Protein AF-A0A848V2J9-F1 (afdb_monomer_lite)

Secondary structure (DSSP, 8-state):
------BPPPPHHHHHHHHHHHHHHHHHHHHHHHHHHHT-S-HHHHHHHHHHHHIIIIIHHHHHHHHHHHHTT-SSB-HHHHHHHHHHHHHHHHHHHHHHHHHHHHHH-TT-S-HHHHHHHHHHHHHHHIIIIIHHHHHHHHHHHIIIIIGGG--

Radius of gyration: 18.0 Å; chains: 1; bounding box: 52×32×44 Å

Foldseek 3Di:
DPPQPKFAQFDLVLLVQLLVQLLPVLLVVLVVLVVVLVVDPDVVSVLVSNLSSCCSNPVSSQLSVQLSVVSNPDRIDTLVNSLVSSLVSSVVSLVVSLVVSLVVVCVVCVPPPVNPVVVVVSVVVSVCCCVPPVNVSSNVSSVSSCVRRRVVVPD

Sequence (155 aa):
MYQKYQLRQPAKRYARIGAFYACLLPVIIGLMFLVGTFGQAFEIDKALNLPISLAFLFGTPIVAWLSQSAITRRKRLDYWNLVEVALLRATIVQIIIGLSYAIFYTSQAPHLIIFADLLRVSLTAHTILWATITLPLTLICCLIFKHSALRPIYR

Structure (mmCIF, N/CA/C/O backbone):
data_AF-A0A848V2J9-F1
#
_entry.id   AF-A0A848V2J9-F1
#
loop_
_atom_site.group_PDB
_atom_site.id
_atom_site.type_symbol
_atom_site.label_atom_id
_atom_site.label_alt_id
_atom_site.label_comp_id
_atom_site.label_asym_id
_atom_site.label_entity_id
_atom_site.label_seq_id
_atom_site.pdbx_PDB_ins_code
_atom_site.Cartn_x
_atom_site.Cartn_y
_atom_site.Cartn_z
_atom_site.occupancy
_atom_site.B_iso_or_equiv
_atom_site.auth_seq_id
_atom_site.auth_comp_id
_atom_site.auth_asym_id
_atom_site.auth_atom_id
_atom_site.pdbx_PDB_model_num
ATOM 1 N N . MET A 1 1 ? -26.243 16.482 7.488 1.00 34.28 1 MET A N 1
ATOM 2 C CA . MET A 1 1 ? -25.865 16.231 8.897 1.00 34.28 1 MET A CA 1
ATOM 3 C C . MET A 1 1 ? -25.055 14.932 8.941 1.00 34.28 1 MET A C 1
ATOM 5 O O . MET A 1 1 ? -25.638 13.859 8.938 1.00 34.28 1 MET A O 1
ATOM 9 N N . TYR A 1 2 ? -23.720 14.995 8.839 1.00 38.91 2 TYR A N 1
ATOM 10 C CA . TYR A 1 2 ? -22.874 13.791 8.890 1.00 38.91 2 TYR A CA 1
ATOM 11 C C . TYR A 1 2 ? -22.768 13.333 10.344 1.00 38.91 2 TYR A C 1
ATOM 13 O O . TYR A 1 2 ? -22.080 13.953 11.154 1.00 38.91 2 TYR A O 1
ATOM 21 N N . GLN A 1 3 ? -23.490 12.271 10.687 1.00 37.66 3 GLN A N 1
ATOM 22 C CA . GLN A 1 3 ? -23.421 11.652 12.003 1.00 37.66 3 GLN A CA 1
ATOM 23 C C . GLN A 1 3 ? -21.976 11.170 12.220 1.00 37.66 3 GLN A C 1
ATOM 25 O O . GLN A 1 3 ? -21.496 10.278 11.519 1.00 37.66 3 GLN A O 1
ATOM 30 N N . LYS A 1 4 ? -21.243 11.817 13.138 1.00 40.62 4 LYS A N 1
ATOM 31 C CA . LYS A 1 4 ? -19.897 11.400 13.558 1.00 40.62 4 LYS A CA 1
ATOM 32 C C . LYS A 1 4 ? -20.018 10.044 14.253 1.00 40.62 4 LYS A C 1
ATOM 34 O O . LYS A 1 4 ? -20.219 9.978 15.463 1.00 40.62 4 LYS A O 1
ATOM 39 N N . TYR A 1 5 ? -19.927 8.963 13.483 1.00 46.34 5 TYR A N 1
ATOM 40 C CA . TYR A 1 5 ? -19.774 7.610 14.009 1.00 46.34 5 TYR A CA 1
ATOM 41 C C . TYR A 1 5 ? -18.403 7.518 14.689 1.00 46.34 5 TYR A C 1
ATOM 43 O O . TYR A 1 5 ? -17.405 7.201 14.047 1.00 46.34 5 TYR A O 1
ATOM 51 N N . GLN A 1 6 ? -18.351 7.855 15.979 1.00 51.03 6 GLN A N 1
ATOM 52 C CA . GLN A 1 6 ? -17.136 7.773 16.785 1.00 51.03 6 GLN A CA 1
ATOM 53 C C . GLN A 1 6 ? -16.755 6.301 16.971 1.00 51.03 6 GLN A C 1
ATOM 55 O O . GLN A 1 6 ? -17.444 5.570 17.688 1.00 51.03 6 GLN A O 1
ATOM 60 N N . LEU A 1 7 ? -15.669 5.864 16.326 1.00 55.28 7 LEU A N 1
ATOM 61 C CA . LEU A 1 7 ? -15.137 4.502 16.430 1.00 55.28 7 LEU A CA 1
ATOM 62 C C . LEU A 1 7 ? -14.380 4.343 17.751 1.00 55.28 7 LEU A C 1
ATOM 64 O O . LEU A 1 7 ? -13.366 5.008 17.984 1.00 55.28 7 LEU A O 1
ATOM 68 N N . ARG A 1 8 ? -14.895 3.472 18.637 1.00 57.88 8 ARG A N 1
ATOM 69 C CA . ARG A 1 8 ? -14.185 3.022 19.848 1.00 57.88 8 ARG A CA 1
ATOM 70 C C . ARG A 1 8 ? -12.887 2.319 19.442 1.00 57.88 8 ARG A C 1
ATOM 72 O O . ARG A 1 8 ? -12.813 1.703 18.379 1.00 57.88 8 ARG A O 1
ATOM 79 N N . GLN A 1 9 ? -11.864 2.415 20.293 1.00 63.19 9 GLN A N 1
ATOM 80 C CA . GLN A 1 9 ? -10.558 1.809 20.033 1.00 63.19 9 GLN A CA 1
ATOM 81 C C . GLN A 1 9 ? -10.699 0.307 19.736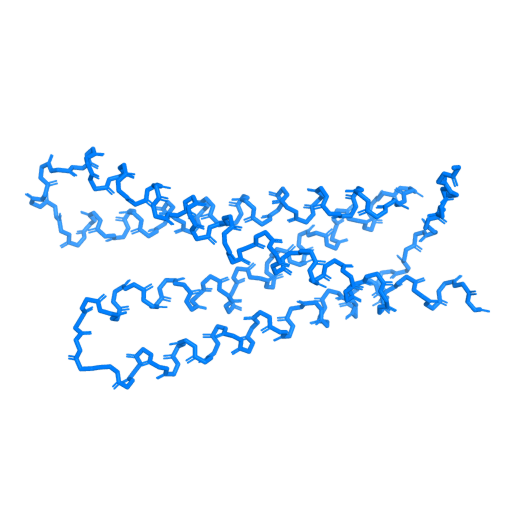 1.00 63.19 9 GLN A C 1
ATOM 83 O O . GLN A 1 9 ? -11.231 -0.422 20.578 1.00 63.19 9 GLN A O 1
ATOM 88 N N . PRO A 1 10 ? -10.211 -0.188 18.584 1.00 63.56 10 PRO A N 1
ATOM 89 C CA . PRO A 1 10 ? -10.170 -1.620 18.348 1.00 63.56 10 PRO A CA 1
ATOM 90 C C . PRO A 1 10 ? -9.201 -2.267 19.328 1.00 63.56 10 PRO A C 1
ATOM 92 O O . PR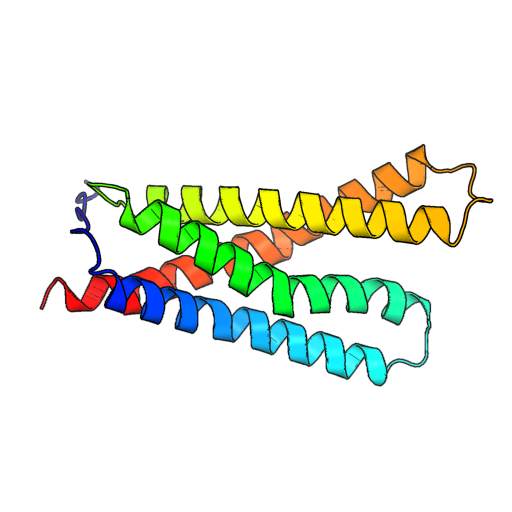O A 1 10 ? -8.046 -1.846 19.446 1.00 63.56 10 PRO A O 1
ATOM 95 N N . ALA A 1 11 ? -9.644 -3.329 20.007 1.00 69.88 11 ALA A N 1
ATOM 96 C CA . ALA A 1 11 ? -8.722 -4.163 20.764 1.00 69.88 11 ALA A CA 1
ATOM 97 C C . ALA A 1 11 ? -7.604 -4.639 19.823 1.00 69.88 11 ALA A C 1
ATOM 99 O O . ALA A 1 11 ? -7.856 -4.950 18.653 1.00 69.88 11 ALA A O 1
ATOM 100 N N . LYS A 1 12 ? -6.365 -4.723 20.327 1.00 75.19 12 LYS A N 1
ATOM 101 C CA . LYS A 1 12 ? -5.175 -5.053 19.517 1.00 75.19 12 LYS A CA 1
ATOM 102 C C . LYS A 1 12 ? -5.382 -6.288 18.628 1.00 75.19 12 LYS A C 1
ATOM 104 O O . LYS A 1 12 ? -4.885 -6.315 17.506 1.00 75.19 12 LYS A O 1
ATOM 109 N N . ARG A 1 13 ? -6.143 -7.281 19.104 1.00 78.06 13 ARG A N 1
ATOM 110 C CA . ARG A 1 13 ? -6.501 -8.497 18.357 1.00 78.06 13 ARG A CA 1
ATOM 111 C C . ARG A 1 13 ? -7.346 -8.203 17.110 1.00 78.06 13 ARG A C 1
ATOM 113 O O . ARG A 1 13 ? -6.988 -8.660 16.032 1.00 78.06 13 ARG A O 1
ATOM 120 N N . TYR A 1 14 ? -8.407 -7.405 17.229 1.00 80.12 14 TYR A N 1
ATOM 121 C CA . TYR A 1 14 ? -9.272 -7.049 16.097 1.00 80.12 14 TYR A CA 1
ATOM 122 C C . TYR A 1 14 ? -8.556 -6.161 15.079 1.00 80.12 14 TYR A C 1
ATOM 124 O O . TYR A 1 14 ? -8.731 -6.341 13.878 1.00 80.12 14 TYR A O 1
ATOM 132 N N . ALA A 1 15 ? -7.678 -5.266 15.544 1.00 81.12 15 ALA A N 1
ATOM 133 C CA . ALA A 1 15 ? -6.845 -4.459 14.659 1.00 81.12 15 ALA A CA 1
ATOM 134 C C . ALA A 1 15 ? -5.887 -5.327 13.817 1.00 81.12 15 ALA A C 1
ATOM 136 O O . ALA A 1 15 ? -5.745 -5.080 12.624 1.00 81.12 15 ALA A O 1
ATOM 137 N N . ARG A 1 16 ? -5.277 -6.373 14.401 1.00 84.06 16 ARG A N 1
ATOM 138 C CA . ARG A 1 16 ? -4.436 -7.335 13.655 1.00 84.06 16 ARG A CA 1
ATOM 139 C C . ARG A 1 16 ? -5.230 -8.097 12.602 1.00 84.06 16 ARG A C 1
ATOM 141 O O . ARG A 1 16 ? -4.781 -8.214 11.471 1.00 84.06 16 ARG A O 1
ATOM 148 N N . ILE A 1 17 ? -6.415 -8.583 12.970 1.00 85.44 17 ILE A N 1
ATOM 149 C CA . ILE A 1 17 ? -7.291 -9.320 12.053 1.00 85.44 17 ILE A CA 1
ATOM 150 C C . ILE A 1 17 ? -7.701 -8.427 10.877 1.00 85.44 17 ILE A C 1
ATOM 152 O O . ILE A 1 17 ? -7.632 -8.855 9.729 1.00 85.44 17 ILE A O 1
ATOM 156 N N . GLY A 1 18 ? -8.071 -7.169 11.135 1.00 82.88 18 GLY A N 1
ATOM 157 C CA . GLY A 1 18 ? -8.417 -6.258 10.048 1.00 82.88 18 GLY A CA 1
ATOM 158 C C . GLY A 1 18 ? -7.240 -5.864 9.170 1.00 82.88 18 GLY A C 1
ATOM 159 O O . GLY A 1 18 ? -7.417 -5.750 7.963 1.00 82.88 18 GLY A O 1
ATOM 160 N N . ALA A 1 19 ? -6.045 -5.697 9.743 1.00 86.50 19 ALA A N 1
ATOM 161 C CA . ALA A 1 19 ? -4.834 -5.464 8.961 1.00 86.50 19 ALA A CA 1
ATOM 162 C C . ALA A 1 19 ? -4.534 -6.661 8.046 1.00 86.50 19 ALA A C 1
ATOM 164 O O . ALA A 1 19 ? -4.262 -6.471 6.867 1.00 86.50 19 ALA A O 1
ATOM 165 N N . PHE A 1 20 ? -4.677 -7.885 8.561 1.00 88.38 20 PHE A N 1
ATOM 166 C CA . PHE A 1 20 ? -4.511 -9.108 7.780 1.00 88.38 20 PHE A CA 1
ATOM 167 C C . PHE A 1 20 ? -5.488 -9.176 6.596 1.00 88.38 20 PHE A C 1
ATOM 169 O O . PHE A 1 20 ? -5.056 -9.332 5.456 1.00 88.38 20 PHE A O 1
ATOM 176 N N . TYR A 1 21 ? -6.791 -8.983 6.836 1.00 87.38 21 TYR A N 1
ATOM 177 C CA . TYR A 1 21 ? -7.787 -9.001 5.757 1.00 87.38 21 TYR A CA 1
ATOM 178 C C . TYR A 1 21 ? -7.586 -7.876 4.739 1.00 87.38 21 TYR A C 1
ATOM 180 O O . TYR A 1 21 ? -7.769 -8.096 3.544 1.00 87.38 21 TYR A O 1
ATOM 188 N N . ALA A 1 22 ? -7.177 -6.689 5.190 1.00 86.62 22 ALA A N 1
ATOM 189 C CA . ALA A 1 22 ? -6.874 -5.569 4.307 1.00 86.62 22 ALA A CA 1
ATOM 190 C C . ALA A 1 22 ? -5.651 -5.837 3.408 1.00 86.62 22 ALA A C 1
ATOM 192 O O . ALA A 1 22 ? -5.579 -5.287 2.316 1.00 86.62 22 ALA A O 1
ATOM 193 N N . CYS A 1 23 ? -4.713 -6.693 3.824 1.00 89.44 23 CYS A N 1
ATOM 194 C CA . CYS A 1 23 ? -3.551 -7.066 3.011 1.00 89.44 23 CYS A CA 1
ATOM 195 C C . CYS A 1 23 ? -3.826 -8.161 1.983 1.00 89.44 23 CYS A C 1
ATOM 197 O O . CYS A 1 23 ? -3.115 -8.212 0.985 1.00 89.44 23 CYS A O 1
ATOM 199 N N . LEU A 1 24 ? -4.813 -9.036 2.201 1.00 89.06 24 LEU A N 1
ATOM 200 C CA . LEU A 1 24 ? -5.018 -10.211 1.344 1.00 89.06 24 LEU A CA 1
ATOM 201 C C . LEU A 1 24 ? -5.199 -9.839 -0.128 1.00 89.06 24 LEU A C 1
ATOM 203 O O . LEU A 1 24 ? -4.507 -10.383 -0.981 1.00 89.06 24 LEU A O 1
ATOM 207 N N . LEU A 1 25 ? -6.093 -8.893 -0.421 1.00 87.62 25 LEU A N 1
ATOM 208 C CA . LEU A 1 25 ? -6.365 -8.473 -1.795 1.00 87.62 25 LEU A CA 1
ATOM 209 C C . LEU A 1 25 ? -5.108 -7.884 -2.476 1.00 87.62 25 LEU A C 1
ATOM 211 O O . LEU A 1 25 ? -4.730 -8.395 -3.529 1.00 87.62 25 LEU A O 1
ATOM 215 N N . PRO A 1 26 ? -4.413 -6.885 -1.894 1.00 86.56 26 PRO A N 1
ATOM 216 C CA . PRO A 1 26 ? -3.157 -6.394 -2.454 1.00 86.56 26 PRO A CA 1
ATOM 217 C C . PRO A 1 26 ? -2.077 -7.468 -2.629 1.00 86.56 26 PRO A C 1
ATOM 219 O O . PRO A 1 26 ? -1.397 -7.479 -3.649 1.00 86.56 26 PRO A O 1
ATOM 222 N N . VAL A 1 27 ? -1.922 -8.385 -1.671 1.00 87.81 27 VAL A N 1
ATOM 223 C CA . VAL A 1 27 ? -0.925 -9.465 -1.748 1.00 87.81 27 VAL A CA 1
ATOM 224 C C . VAL A 1 27 ? -1.252 -10.437 -2.882 1.00 87.81 27 VAL A C 1
ATOM 226 O O . VAL A 1 27 ? -0.349 -10.817 -3.623 1.00 87.81 27 VAL A O 1
ATOM 229 N N . ILE A 1 28 ? -2.526 -10.798 -3.067 1.00 88.69 28 ILE A N 1
ATOM 230 C CA . ILE A 1 28 ? -2.971 -11.632 -4.194 1.00 88.69 28 ILE A CA 1
ATOM 231 C C . ILE A 1 28 ? -2.662 -10.935 -5.521 1.00 88.69 28 ILE A C 1
ATOM 233 O O . ILE A 1 28 ? -2.105 -11.563 -6.417 1.00 88.69 28 ILE A O 1
ATOM 237 N N . ILE A 1 29 ? -2.951 -9.635 -5.630 1.00 85.75 29 ILE A N 1
ATOM 238 C CA . ILE A 1 29 ? -2.604 -8.840 -6.816 1.00 85.75 29 ILE A CA 1
ATOM 239 C C . ILE A 1 29 ? -1.088 -8.896 -7.061 1.00 85.75 29 ILE A C 1
ATOM 241 O O . ILE A 1 29 ? -0.659 -9.214 -8.167 1.00 85.75 29 ILE A O 1
ATOM 245 N N . GLY A 1 30 ? -0.274 -8.674 -6.026 1.00 83.88 30 GLY A N 1
ATOM 246 C CA . GLY A 1 30 ? 1.186 -8.769 -6.113 1.00 83.88 30 GLY A CA 1
ATOM 247 C C . GLY A 1 30 ? 1.689 -10.140 -6.568 1.00 83.88 30 GLY A C 1
ATOM 248 O O . GLY A 1 30 ? 2.590 -10.208 -7.399 1.00 83.88 30 GLY A O 1
ATOM 249 N N . LEU A 1 31 ? 1.083 -11.231 -6.085 1.00 86.81 31 LEU A N 1
ATOM 250 C CA . LEU A 1 31 ? 1.385 -12.593 -6.539 1.00 86.81 31 LEU A CA 1
ATOM 251 C C . LEU A 1 31 ? 1.033 -12.793 -8.016 1.00 86.81 31 LEU A C 1
ATOM 253 O O . LEU A 1 31 ? 1.825 -13.378 -8.748 1.00 86.81 31 LEU A O 1
ATOM 257 N N . MET A 1 32 ? -0.124 -12.299 -8.466 1.00 85.50 32 MET A N 1
ATOM 258 C CA . MET A 1 32 ? -0.533 -12.407 -9.870 1.00 85.50 32 MET A CA 1
ATOM 259 C C . MET A 1 32 ? 0.437 -11.670 -10.799 1.00 85.50 32 MET A C 1
ATOM 261 O O . MET A 1 32 ? 0.846 -12.230 -11.816 1.00 85.50 32 MET A O 1
ATOM 265 N N . PHE A 1 33 ? 0.858 -10.455 -10.429 1.00 81.81 33 PHE A N 1
ATOM 266 C CA . PHE A 1 33 ? 1.884 -9.724 -11.176 1.00 81.81 33 PHE A CA 1
ATOM 267 C C . PHE A 1 33 ? 3.228 -10.458 -11.155 1.00 81.81 33 PHE A C 1
ATOM 269 O O . PHE A 1 33 ? 3.864 -10.579 -12.202 1.00 81.81 33 PHE A O 1
ATOM 276 N N . LEU A 1 34 ? 3.632 -11.027 -10.013 1.00 81.44 34 LEU A N 1
ATOM 277 C CA . LEU A 1 34 ? 4.890 -11.767 -9.904 1.00 81.44 34 LEU A CA 1
ATOM 278 C C . LEU A 1 34 ? 4.902 -12.997 -10.823 1.00 81.44 34 LEU A C 1
ATOM 280 O O . LEU A 1 34 ? 5.853 -13.197 -11.573 1.00 81.44 34 LEU A O 1
ATOM 284 N N . VAL A 1 35 ? 3.830 -13.794 -10.810 1.00 83.81 35 VAL A N 1
ATOM 285 C CA . VAL A 1 35 ? 3.681 -14.963 -11.693 1.00 83.81 35 VAL A CA 1
ATOM 286 C C . VAL A 1 35 ? 3.686 -14.537 -13.163 1.00 83.81 35 VAL A C 1
ATOM 288 O O . VAL A 1 35 ? 4.388 -15.142 -13.971 1.00 83.81 35 VAL A O 1
ATOM 291 N N . GLY A 1 36 ? 2.974 -13.458 -13.503 1.00 76.31 36 GLY A N 1
ATOM 292 C CA . GLY A 1 36 ? 2.986 -12.886 -14.852 1.00 76.31 36 GLY A CA 1
ATOM 293 C C . GLY A 1 36 ? 4.380 -12.438 -15.301 1.00 76.31 36 GLY A C 1
ATOM 294 O O . GLY A 1 36 ? 4.745 -12.640 -16.455 1.00 76.31 36 GLY A O 1
ATOM 295 N N . THR A 1 37 ? 5.195 -11.922 -14.376 1.00 75.94 37 THR A N 1
ATOM 296 C CA . THR A 1 37 ? 6.580 -11.491 -14.632 1.00 75.94 37 THR A CA 1
ATOM 297 C C . THR A 1 37 ? 7.461 -12.666 -15.080 1.00 75.94 37 THR A C 1
ATOM 299 O O . THR A 1 37 ? 8.259 -12.535 -16.008 1.00 75.94 37 THR A O 1
ATOM 302 N N . PHE A 1 38 ? 7.297 -13.846 -14.471 1.00 72.25 38 PHE A N 1
ATOM 303 C CA . PHE A 1 38 ? 8.050 -15.049 -14.853 1.00 72.25 38 PHE A CA 1
ATOM 304 C C . PHE A 1 38 ? 7.606 -15.646 -16.197 1.00 72.25 38 PHE A C 1
ATOM 306 O O . PHE A 1 38 ? 8.404 -16.313 -16.850 1.00 72.25 38 PHE A O 1
ATOM 313 N N . GLY A 1 39 ? 6.371 -15.377 -16.632 1.00 68.06 39 GLY A N 1
ATOM 314 C CA . GLY A 1 39 ? 5.842 -15.811 -17.930 1.00 68.06 39 GLY A CA 1
ATOM 315 C C . GLY A 1 39 ? 6.146 -14.873 -19.106 1.00 68.06 39 GLY A C 1
ATOM 316 O O . GLY A 1 39 ? 5.829 -15.213 -20.243 1.00 68.06 39 GLY A O 1
ATOM 317 N N . GLN A 1 40 ? 6.733 -13.696 -18.867 1.00 69.38 40 GLN A N 1
ATOM 318 C CA . GLN A 1 40 ? 6.970 -12.696 -19.914 1.00 69.38 40 GLN A CA 1
ATOM 319 C C . GLN A 1 40 ? 8.237 -12.973 -20.736 1.00 69.38 40 GLN A C 1
ATOM 321 O O . GLN A 1 40 ? 9.292 -13.330 -20.205 1.00 69.38 40 GLN A O 1
ATOM 326 N N . ALA A 1 41 ? 8.134 -12.762 -22.052 1.00 56.47 41 ALA A N 1
ATOM 327 C CA . ALA A 1 41 ? 9.242 -12.909 -22.996 1.00 56.47 41 ALA A CA 1
ATOM 328 C C . ALA A 1 41 ? 10.165 -11.675 -23.040 1.00 56.47 41 ALA A C 1
ATOM 330 O O . ALA A 1 41 ? 11.356 -11.817 -23.300 1.00 56.47 41 ALA A O 1
ATOM 331 N N . PHE A 1 42 ? 9.642 -10.477 -22.753 1.00 59.12 42 PHE A N 1
ATOM 332 C CA . PHE A 1 42 ? 10.383 -9.216 -22.854 1.00 59.12 42 PHE A CA 1
ATOM 333 C C . PHE A 1 42 ? 10.984 -8.783 -21.510 1.00 59.12 42 PHE A C 1
ATOM 335 O O . PHE A 1 42 ? 10.304 -8.760 -20.485 1.00 59.12 42 PHE A O 1
ATOM 342 N N . GLU A 1 43 ? 12.264 -8.396 -21.508 1.00 63.47 43 GLU A N 1
ATOM 343 C CA . GLU A 1 43 ? 12.971 -7.949 -20.294 1.00 63.47 43 GLU A CA 1
ATOM 344 C C . GLU A 1 43 ? 12.459 -6.611 -19.743 1.00 63.47 43 GLU A C 1
ATOM 346 O O . GLU A 1 43 ? 12.492 -6.386 -18.533 1.00 63.47 43 GLU A O 1
ATOM 351 N N . ILE A 1 44 ? 11.928 -5.745 -20.610 1.00 58.81 44 ILE A N 1
ATOM 352 C CA . ILE A 1 44 ? 11.383 -4.435 -20.221 1.00 58.81 44 ILE A CA 1
ATOM 353 C C . ILE A 1 44 ? 10.142 -4.611 -19.334 1.00 58.81 44 ILE A C 1
ATOM 355 O O . ILE A 1 44 ? 10.026 -3.963 -18.293 1.00 58.81 44 ILE A O 1
ATOM 359 N N . ASP A 1 45 ? 9.254 -5.543 -19.689 1.00 59.19 45 ASP A N 1
ATOM 360 C CA . ASP A 1 45 ? 8.060 -5.832 -18.890 1.00 59.19 45 ASP A CA 1
ATOM 361 C C . ASP A 1 45 ? 8.433 -6.459 -17.539 1.00 59.19 45 ASP A C 1
ATOM 363 O O . ASP A 1 45 ? 7.814 -6.157 -16.514 1.00 59.19 45 ASP A O 1
ATOM 367 N N . LYS A 1 46 ? 9.513 -7.255 -17.498 1.00 63.66 46 LYS A N 1
ATOM 368 C CA . LYS A 1 46 ? 10.050 -7.808 -16.246 1.00 63.66 46 LYS A CA 1
ATOM 369 C C . LYS A 1 46 ? 10.576 -6.726 -15.313 1.00 63.66 46 LYS A C 1
ATOM 371 O O . LYS A 1 46 ? 10.282 -6.755 -14.117 1.00 63.66 46 LYS A O 1
ATOM 376 N N . ALA A 1 47 ? 11.316 -5.764 -15.860 1.00 63.97 47 ALA A N 1
ATOM 377 C CA . ALA A 1 47 ? 11.873 -4.650 -15.103 1.00 63.97 47 ALA A CA 1
ATOM 378 C C . ALA A 1 47 ? 10.783 -3.754 -14.488 1.00 63.97 47 ALA A C 1
ATOM 380 O O . ALA A 1 47 ? 10.986 -3.199 -13.411 1.00 63.97 47 ALA A O 1
ATOM 381 N N . LEU A 1 48 ? 9.612 -3.639 -15.125 1.00 65.12 48 LEU A N 1
ATOM 382 C CA . LEU A 1 48 ? 8.496 -2.852 -14.596 1.00 65.12 48 LEU A CA 1
ATOM 383 C C . LEU A 1 48 ? 7.623 -3.643 -13.605 1.00 65.12 48 LEU A C 1
ATOM 385 O O . LEU A 1 48 ? 7.233 -3.117 -12.563 1.00 65.12 48 LEU A O 1
ATOM 389 N N . ASN A 1 49 ? 7.326 -4.912 -13.899 1.00 70.31 49 ASN A N 1
ATOM 390 C CA . ASN A 1 49 ? 6.382 -5.705 -13.107 1.00 70.31 49 ASN A CA 1
ATOM 391 C C . ASN A 1 49 ? 6.987 -6.239 -11.805 1.00 70.31 49 ASN A C 1
ATOM 393 O O . ASN A 1 49 ? 6.283 -6.323 -10.797 1.00 70.31 49 ASN A O 1
ATOM 397 N N . LEU A 1 50 ? 8.287 -6.543 -11.776 1.00 71.31 50 LEU A N 1
ATOM 398 C CA . LEU A 1 50 ? 8.965 -7.025 -10.571 1.00 71.31 50 LEU A CA 1
ATOM 399 C C . LEU A 1 50 ? 8.890 -6.032 -9.388 1.00 71.31 50 LEU A C 1
ATOM 401 O O . LEU A 1 50 ? 8.433 -6.439 -8.316 1.00 71.31 50 LEU A O 1
ATOM 405 N N . PRO A 1 51 ? 9.260 -4.740 -9.523 1.00 72.69 51 PRO A N 1
ATOM 406 C CA . PRO A 1 51 ? 9.178 -3.792 -8.410 1.00 72.69 51 PRO A CA 1
ATOM 407 C C . PRO A 1 51 ? 7.737 -3.549 -7.949 1.00 72.69 51 PRO A C 1
ATOM 409 O O . PRO A 1 51 ? 7.490 -3.446 -6.747 1.00 72.69 51 PRO A O 1
ATOM 412 N N . ILE A 1 52 ? 6.775 -3.529 -8.877 1.00 75.31 52 ILE A N 1
ATOM 413 C CA . ILE A 1 52 ? 5.347 -3.406 -8.556 1.00 75.31 52 ILE A CA 1
ATOM 414 C C . ILE A 1 52 ? 4.887 -4.615 -7.729 1.00 75.31 52 ILE A C 1
ATOM 416 O O . ILE A 1 52 ? 4.271 -4.456 -6.673 1.00 75.31 52 ILE A O 1
ATOM 420 N N . SER A 1 53 ? 5.248 -5.824 -8.157 1.00 79.06 53 SER A N 1
ATOM 421 C CA . SER A 1 53 ? 4.919 -7.074 -7.463 1.00 79.06 53 SER A CA 1
ATOM 422 C C . SER A 1 53 ? 5.474 -7.097 -6.041 1.00 79.06 53 SER A C 1
ATOM 424 O O . SER A 1 53 ? 4.752 -7.402 -5.093 1.00 79.06 53 SER A O 1
ATOM 426 N N . LEU A 1 54 ? 6.745 -6.720 -5.873 1.00 77.50 54 LEU A N 1
ATOM 427 C CA . LEU A 1 54 ? 7.403 -6.659 -4.567 1.00 77.50 54 LEU A CA 1
ATOM 428 C C . LEU A 1 54 ? 6.775 -5.594 -3.659 1.00 77.50 54 LEU A C 1
ATOM 430 O O . LEU A 1 54 ? 6.591 -5.836 -2.463 1.00 77.50 54 LEU A O 1
ATOM 434 N N . ALA A 1 55 ? 6.381 -4.445 -4.214 1.00 79.44 55 ALA A N 1
ATOM 435 C CA . ALA A 1 55 ? 5.675 -3.410 -3.466 1.00 79.44 55 ALA A CA 1
ATOM 436 C C . ALA A 1 55 ? 4.318 -3.903 -2.942 1.00 79.44 55 ALA A C 1
ATOM 438 O O . ALA A 1 55 ? 3.954 -3.619 -1.800 1.00 79.44 55 ALA A O 1
ATOM 439 N N . PHE A 1 56 ? 3.592 -4.698 -3.725 1.00 83.50 56 PHE A N 1
ATOM 440 C CA . PHE A 1 56 ? 2.344 -5.303 -3.269 1.00 83.50 56 PHE A CA 1
ATOM 441 C C . PHE A 1 56 ? 2.567 -6.431 -2.258 1.00 83.50 56 PHE A C 1
ATOM 443 O O . PHE A 1 56 ? 1.913 -6.441 -1.216 1.00 83.50 56 PHE A O 1
ATOM 450 N N . LEU A 1 57 ? 3.519 -7.329 -2.509 1.00 84.75 57 LEU A N 1
ATOM 451 C CA . LEU A 1 57 ? 3.814 -8.482 -1.654 1.00 84.75 57 LEU A CA 1
ATOM 452 C C . LEU A 1 57 ? 4.344 -8.092 -0.275 1.00 84.75 57 LEU A C 1
ATOM 454 O O . LEU A 1 57 ? 3.905 -8.644 0.731 1.00 84.75 57 LEU A O 1
ATOM 458 N N . PHE A 1 58 ? 5.278 -7.143 -0.225 1.00 83.12 58 PHE A N 1
ATOM 459 C CA . PHE A 1 58 ? 5.986 -6.778 1.003 1.00 83.12 58 PHE A CA 1
ATOM 460 C C . PHE A 1 58 ? 5.614 -5.388 1.503 1.00 83.12 58 PHE A C 1
ATOM 462 O O . PHE A 1 58 ? 5.456 -5.183 2.707 1.00 83.12 58 PHE A O 1
ATOM 469 N N . GLY A 1 59 ? 5.408 -4.435 0.594 1.00 83.69 59 GLY A N 1
ATOM 470 C CA . GLY A 1 59 ? 5.028 -3.077 0.969 1.00 83.69 59 GLY A CA 1
ATOM 471 C C . GLY A 1 59 ? 3.657 -3.033 1.639 1.00 83.69 59 GLY A C 1
ATOM 472 O O . GLY A 1 59 ? 3.508 -2.384 2.672 1.00 83.69 59 GLY A O 1
ATOM 473 N N . THR A 1 60 ? 2.662 -3.768 1.139 1.00 86.69 60 THR A N 1
ATOM 474 C CA . THR A 1 60 ? 1.305 -3.685 1.709 1.00 86.69 60 THR A CA 1
ATOM 475 C C . THR A 1 60 ? 1.177 -4.295 3.110 1.00 86.69 60 THR A C 1
ATOM 477 O O . THR A 1 60 ? 0.549 -3.639 3.950 1.00 86.69 60 THR A O 1
ATOM 480 N N . PRO A 1 61 ? 1.819 -5.434 3.459 1.00 88.56 61 PRO A N 1
ATOM 481 C CA . PRO A 1 61 ? 1.920 -5.868 4.854 1.00 88.56 61 PRO A CA 1
ATOM 482 C C . PRO A 1 61 ? 2.610 -4.850 5.764 1.00 88.56 61 PRO A C 1
ATOM 484 O O . PRO A 1 61 ? 2.132 -4.603 6.873 1.00 88.56 61 PRO A O 1
ATOM 487 N N . ILE A 1 62 ? 3.696 -4.217 5.302 1.00 88.19 62 ILE A N 1
ATOM 488 C CA . ILE A 1 62 ? 4.405 -3.185 6.075 1.00 88.19 62 ILE A CA 1
ATOM 489 C C . ILE A 1 62 ? 3.482 -1.989 6.328 1.00 88.19 62 ILE A C 1
ATOM 491 O O . ILE A 1 62 ? 3.344 -1.543 7.469 1.00 88.19 62 ILE A O 1
ATOM 495 N N . VAL A 1 63 ? 2.797 -1.496 5.292 1.00 89.81 63 VAL A N 1
ATOM 496 C CA . VAL A 1 63 ? 1.836 -0.389 5.403 1.00 89.81 63 VAL A CA 1
ATOM 497 C C . VAL A 1 63 ? 0.728 -0.733 6.387 1.00 89.8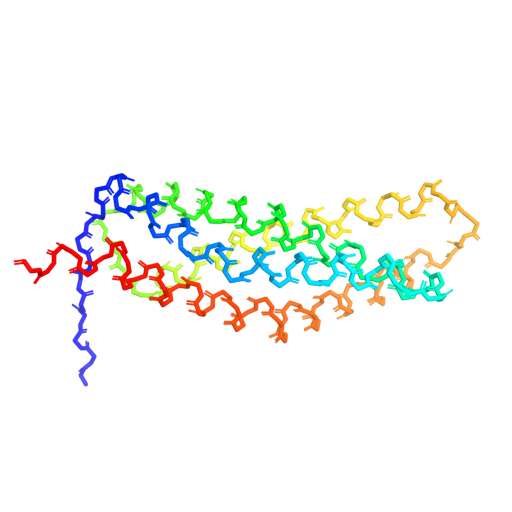1 63 VAL A C 1
ATOM 499 O O . VAL A 1 63 ? 0.413 0.084 7.254 1.00 89.81 63 VAL A O 1
ATOM 502 N N . ALA A 1 64 ? 0.152 -1.931 6.305 1.00 88.12 64 ALA A N 1
ATOM 503 C CA . ALA A 1 64 ? -0.915 -2.342 7.206 1.00 88.12 64 ALA A CA 1
ATOM 504 C C . ALA A 1 64 ? -0.430 -2.477 8.651 1.00 88.12 64 ALA A C 1
ATOM 506 O O . ALA A 1 64 ? -1.108 -2.006 9.563 1.00 88.12 64 ALA A O 1
ATOM 507 N N . TRP A 1 65 ? 0.761 -3.034 8.875 1.00 88.31 65 TRP A N 1
ATOM 508 C CA . TRP A 1 65 ? 1.355 -3.144 10.206 1.00 88.31 65 TRP A CA 1
ATOM 509 C C . TRP A 1 65 ? 1.650 -1.772 10.831 1.00 88.31 65 TRP A C 1
ATOM 511 O O . TRP A 1 65 ? 1.291 -1.515 11.989 1.00 88.31 65 TRP A O 1
ATOM 521 N N . LEU A 1 66 ? 2.240 -0.853 10.059 1.00 89.06 66 LEU A N 1
ATOM 522 C CA . LEU A 1 66 ? 2.507 0.522 10.490 1.00 89.06 66 LEU A CA 1
ATOM 523 C C . LEU A 1 66 ? 1.208 1.293 10.754 1.00 89.06 66 LEU A C 1
ATOM 525 O O . LEU A 1 66 ? 1.094 2.004 11.758 1.00 89.06 66 LEU A O 1
ATOM 529 N N . SER A 1 67 ? 0.212 1.127 9.883 1.00 88.38 67 SER A N 1
ATOM 530 C CA . SER A 1 67 ? -1.099 1.765 10.018 1.00 88.38 67 SER A CA 1
ATOM 531 C C . SER A 1 67 ? -1.824 1.251 11.255 1.00 88.38 67 SER A C 1
ATOM 533 O O . SER A 1 67 ? -2.259 2.044 12.086 1.00 88.38 67 SER A O 1
ATOM 535 N N . GLN A 1 68 ? -1.870 -0.066 11.456 1.00 88.00 68 GLN A N 1
ATOM 536 C CA . GLN A 1 68 ? -2.459 -0.695 12.634 1.00 88.00 68 GLN A CA 1
ATOM 537 C C . GLN A 1 68 ? -1.795 -0.208 13.931 1.00 88.00 68 GLN A C 1
ATOM 539 O O . GLN A 1 68 ? -2.475 0.114 14.911 1.00 88.00 68 GLN A O 1
ATOM 544 N N . SER A 1 69 ? -0.464 -0.128 13.945 1.00 86.56 69 SER A N 1
ATOM 545 C CA . SER A 1 69 ? 0.305 0.355 15.095 1.00 86.56 69 SER A CA 1
ATOM 546 C C . SER A 1 69 ? -0.005 1.819 15.422 1.00 86.56 69 SER A C 1
ATOM 548 O O . SER A 1 69 ? -0.091 2.185 16.592 1.00 86.56 69 SER A O 1
ATOM 550 N N . ALA A 1 70 ? -0.230 2.657 14.407 1.00 86.31 70 ALA A N 1
ATOM 551 C CA . ALA A 1 70 ? -0.639 4.046 14.597 1.00 86.31 70 ALA A CA 1
ATOM 552 C C . ALA A 1 70 ? -2.101 4.165 15.065 1.00 86.31 70 ALA A C 1
ATOM 554 O O . ALA A 1 70 ? -2.396 4.916 15.994 1.00 86.31 70 ALA A O 1
ATOM 555 N N . ILE A 1 71 ? -3.008 3.394 14.464 1.00 85.00 71 ILE A N 1
ATOM 556 C CA . ILE A 1 71 ? -4.444 3.377 14.778 1.00 85.00 71 ILE A CA 1
ATOM 557 C C . ILE A 1 71 ? -4.689 2.940 16.224 1.00 85.00 71 ILE A C 1
ATOM 559 O O . ILE A 1 71 ? -5.445 3.584 16.945 1.00 85.00 71 ILE A O 1
ATOM 563 N N . THR A 1 72 ? -4.008 1.886 16.680 1.00 82.62 72 THR A N 1
ATOM 564 C CA . THR A 1 72 ? -4.157 1.351 18.047 1.00 82.62 72 THR A CA 1
ATOM 565 C C . THR A 1 72 ? -3.690 2.311 19.144 1.00 82.62 72 THR A C 1
ATOM 567 O O . THR A 1 72 ? -4.067 2.135 20.300 1.00 82.62 72 THR A O 1
ATOM 570 N N . ARG A 1 73 ? -2.907 3.345 18.805 1.00 83.19 73 ARG A N 1
ATOM 571 C CA . ARG A 1 73 ? -2.483 4.399 19.743 1.00 83.19 73 ARG A CA 1
ATOM 572 C C . ARG A 1 73 ? -3.459 5.580 19.808 1.00 83.19 73 ARG A C 1
ATOM 574 O O . ARG A 1 73 ? -3.369 6.384 20.732 1.00 83.19 73 ARG A O 1
ATOM 581 N N . ARG A 1 74 ? -4.390 5.719 18.856 1.00 78.25 74 ARG A N 1
ATOM 582 C CA . ARG A 1 74 ? -5.332 6.850 18.818 1.00 78.25 74 ARG A CA 1
ATOM 583 C C . ARG A 1 74 ? -6.525 6.603 19.741 1.00 78.25 74 ARG A C 1
ATOM 585 O O . ARG A 1 74 ? -7.109 5.526 19.728 1.00 78.25 74 ARG A O 1
ATOM 592 N N . LYS A 1 75 ? -6.910 7.608 20.539 1.00 68.62 75 LYS A N 1
ATOM 593 C CA . LYS A 1 75 ? -8.069 7.546 21.462 1.00 68.62 75 LYS A CA 1
ATOM 594 C C . LYS A 1 75 ? -9.422 7.585 20.748 1.00 68.62 75 LYS A C 1
ATOM 596 O O . LYS A 1 75 ? -10.392 7.029 21.249 1.00 68.62 75 LYS A O 1
ATOM 601 N N . ARG A 1 76 ? -9.486 8.251 19.595 1.00 68.56 76 ARG A N 1
ATOM 602 C CA . ARG A 1 76 ? -10.679 8.369 18.750 1.00 68.56 76 ARG A CA 1
ATOM 603 C C . ARG A 1 76 ? -10.283 8.089 17.311 1.00 68.56 76 ARG A C 1
ATOM 605 O O . ARG A 1 76 ? -9.248 8.586 16.859 1.00 68.56 76 ARG A O 1
ATOM 612 N N . LEU A 1 77 ? -11.097 7.305 16.615 1.00 73.56 77 LEU A N 1
ATOM 613 C CA . LEU A 1 77 ? -10.911 7.031 15.199 1.00 73.56 77 LEU A CA 1
ATOM 614 C C . LEU A 1 77 ? -12.157 7.482 14.436 1.00 73.56 77 LEU A C 1
ATOM 616 O O . LEU A 1 77 ? -13.274 7.136 14.802 1.00 73.56 77 LEU A O 1
ATOM 620 N N . ASP A 1 78 ? -11.936 8.235 13.367 1.00 81.44 78 ASP A N 1
ATOM 621 C CA . ASP A 1 78 ? -12.943 8.526 12.349 1.00 81.44 78 ASP A CA 1
ATOM 622 C C . ASP A 1 78 ? -12.479 7.862 11.050 1.00 81.44 78 ASP A C 1
ATOM 624 O O . ASP A 1 78 ? -11.285 7.602 10.875 1.00 81.44 78 ASP A O 1
ATOM 628 N N . TYR A 1 79 ? -13.400 7.595 10.123 1.00 80.44 79 TYR A N 1
ATOM 629 C CA . TYR A 1 79 ? -13.047 6.966 8.846 1.00 80.44 79 TYR A CA 1
ATOM 630 C C . TYR A 1 79 ? -12.007 7.780 8.061 1.00 80.44 79 TYR A C 1
ATOM 632 O O . TYR A 1 79 ? -11.049 7.219 7.544 1.00 80.44 79 TYR A O 1
ATOM 640 N N . TRP A 1 80 ? -12.136 9.105 8.038 1.00 82.19 80 TRP A N 1
ATOM 641 C CA . TRP A 1 80 ? -11.167 9.967 7.360 1.00 82.19 80 TRP A CA 1
ATOM 642 C C . TRP A 1 80 ? -9.790 9.943 8.026 1.00 82.19 80 TRP A C 1
ATOM 644 O O . TRP A 1 80 ? -8.789 9.870 7.326 1.00 82.19 80 TRP A O 1
ATOM 654 N N . ASN A 1 81 ? -9.732 9.865 9.359 1.00 84.62 81 ASN A N 1
ATOM 655 C CA . ASN A 1 81 ? -8.469 9.697 10.084 1.00 84.62 81 ASN A CA 1
ATOM 656 C C . ASN A 1 81 ? -7.821 8.329 9.802 1.00 84.62 81 ASN A C 1
ATOM 658 O O . ASN A 1 81 ? -6.598 8.216 9.798 1.00 84.62 81 ASN A O 1
ATOM 662 N N . LEU A 1 82 ? -8.626 7.278 9.594 1.00 84.56 82 LEU A N 1
ATOM 663 C CA . LEU A 1 82 ? -8.138 5.959 9.178 1.00 84.56 82 LEU A CA 1
ATOM 664 C C . LEU A 1 82 ? -7.485 6.046 7.793 1.00 84.56 82 LEU A C 1
ATOM 666 O O . LEU A 1 82 ? -6.354 5.593 7.628 1.00 84.56 82 LEU A O 1
ATOM 670 N N . VAL A 1 83 ? -8.191 6.652 6.835 1.00 86.69 83 VAL A N 1
ATOM 671 C CA . VAL A 1 83 ? -7.719 6.837 5.456 1.00 86.69 83 VAL A CA 1
ATOM 672 C C . VAL A 1 83 ? -6.460 7.699 5.420 1.00 86.69 83 VAL A C 1
ATOM 674 O O . VAL A 1 83 ? -5.494 7.320 4.771 1.00 86.69 83 VAL A O 1
ATOM 677 N N . GLU A 1 84 ? -6.426 8.804 6.162 1.00 89.00 84 GLU A N 1
ATOM 678 C CA . GLU A 1 84 ? -5.261 9.688 6.260 1.00 89.00 84 GLU A CA 1
ATOM 679 C C . GLU A 1 84 ? -4.028 8.938 6.781 1.00 89.00 84 GLU A C 1
ATOM 681 O O . GLU A 1 84 ? -2.956 9.004 6.181 1.00 89.00 84 GLU A O 1
ATOM 686 N N . VAL A 1 85 ? -4.179 8.166 7.865 1.00 88.81 85 VAL A N 1
ATOM 687 C CA . VAL A 1 85 ? -3.082 7.356 8.411 1.00 88.81 85 VAL A CA 1
ATOM 688 C C . VAL A 1 85 ? -2.617 6.318 7.393 1.00 88.81 85 VAL A C 1
ATOM 690 O O . VAL A 1 85 ? -1.412 6.172 7.196 1.00 88.81 85 VAL A O 1
ATOM 693 N N . ALA A 1 86 ? -3.544 5.609 6.749 1.00 87.44 86 ALA A N 1
ATOM 694 C CA . ALA A 1 86 ? -3.208 4.585 5.768 1.00 87.44 86 ALA A CA 1
ATOM 695 C C . ALA A 1 86 ? -2.483 5.174 4.550 1.00 87.44 86 ALA A C 1
ATOM 697 O O . ALA A 1 86 ? -1.439 4.653 4.164 1.00 87.44 86 ALA A O 1
ATOM 698 N N . LEU A 1 87 ? -2.972 6.292 4.002 1.00 87.88 87 LEU A N 1
ATOM 699 C CA . LEU A 1 87 ? -2.348 6.992 2.878 1.00 87.88 87 LEU A CA 1
ATOM 700 C C . LEU A 1 87 ? -0.958 7.509 3.241 1.00 87.88 87 LEU A C 1
ATOM 702 O O . LEU A 1 87 ? -0.014 7.263 2.500 1.00 87.88 87 LEU A O 1
ATOM 706 N N . LEU A 1 88 ? -0.794 8.148 4.404 1.00 89.69 88 LEU A N 1
ATOM 707 C CA . LEU A 1 88 ? 0.514 8.630 4.854 1.00 89.69 88 LEU A CA 1
ATOM 708 C C . LEU A 1 88 ? 1.534 7.483 4.920 1.00 89.69 88 LEU A C 1
ATOM 710 O O . LEU A 1 88 ? 2.670 7.623 4.471 1.00 89.69 88 LEU A O 1
ATOM 714 N N . ARG A 1 89 ? 1.140 6.331 5.479 1.00 90.19 89 ARG A N 1
ATOM 715 C CA . ARG A 1 89 ? 2.024 5.160 5.572 1.00 90.19 89 ARG A CA 1
ATOM 716 C C . ARG A 1 89 ? 2.281 4.523 4.209 1.00 90.19 89 ARG A C 1
ATOM 718 O O . ARG A 1 89 ? 3.426 4.163 3.953 1.00 90.19 89 ARG A O 1
ATOM 725 N N . ALA A 1 90 ? 1.273 4.434 3.344 1.00 86.69 90 ALA A N 1
ATOM 726 C CA . ALA A 1 90 ? 1.422 3.948 1.974 1.00 86.69 90 ALA A CA 1
ATOM 727 C C . ALA A 1 90 ? 2.425 4.795 1.182 1.00 86.69 90 ALA A C 1
ATOM 729 O O . ALA A 1 90 ? 3.361 4.247 0.605 1.00 86.69 90 ALA A O 1
ATOM 730 N N . THR A 1 91 ? 2.299 6.122 1.245 1.00 84.31 91 THR A N 1
ATOM 731 C CA . THR A 1 91 ? 3.210 7.056 0.576 1.00 84.31 91 THR A CA 1
ATOM 732 C C . THR A 1 91 ? 4.638 6.928 1.089 1.00 84.31 91 THR A C 1
ATOM 734 O O . THR A 1 91 ? 5.556 6.832 0.283 1.00 84.31 91 THR A O 1
ATOM 737 N N . ILE A 1 92 ? 4.850 6.866 2.410 1.00 86.25 92 ILE A N 1
ATOM 738 C CA . ILE A 1 92 ? 6.200 6.691 2.976 1.00 86.25 92 ILE A CA 1
ATOM 739 C C . ILE A 1 92 ? 6.836 5.392 2.467 1.00 86.25 92 ILE A C 1
ATOM 741 O O . ILE A 1 92 ? 7.977 5.406 2.014 1.00 86.25 92 ILE A O 1
ATOM 745 N N . VAL A 1 93 ? 6.102 4.276 2.516 1.00 85.38 93 VAL A N 1
ATOM 746 C CA . VAL A 1 93 ? 6.620 2.973 2.075 1.00 85.38 93 VAL A CA 1
ATOM 747 C C . VAL A 1 93 ? 6.918 2.978 0.577 1.00 85.38 93 VAL A C 1
ATOM 749 O O . VAL A 1 93 ? 7.965 2.483 0.171 1.00 85.38 93 VAL A O 1
ATOM 752 N N . GLN A 1 94 ? 6.064 3.588 -0.245 1.00 79.12 94 GLN A N 1
ATOM 753 C CA . GLN A 1 94 ? 6.322 3.697 -1.680 1.00 79.12 94 GLN A CA 1
ATOM 754 C C . GLN A 1 94 ? 7.489 4.610 -2.030 1.00 79.12 94 GLN A C 1
ATOM 756 O O . GLN A 1 94 ? 8.242 4.270 -2.934 1.00 79.12 94 GLN A O 1
ATOM 761 N N . ILE A 1 95 ? 7.687 5.719 -1.315 1.00 79.12 95 ILE A N 1
ATOM 762 C CA . ILE A 1 95 ? 8.873 6.563 -1.504 1.00 79.12 95 ILE A CA 1
ATOM 763 C C . ILE A 1 95 ? 10.137 5.761 -1.186 1.00 79.12 95 ILE A C 1
ATOM 765 O O . ILE A 1 95 ? 11.087 5.798 -1.962 1.00 79.12 95 ILE A O 1
ATOM 769 N N . ILE A 1 96 ? 10.143 5.001 -0.084 1.00 83.12 96 ILE A N 1
ATOM 770 C CA . ILE A 1 96 ? 11.282 4.149 0.285 1.00 83.12 96 ILE A CA 1
ATOM 771 C C . ILE A 1 96 ? 11.556 3.118 -0.816 1.00 83.12 96 ILE A C 1
ATOM 773 O O . ILE A 1 96 ? 12.691 3.013 -1.267 1.00 83.12 96 ILE A O 1
ATOM 777 N N . ILE A 1 97 ? 10.527 2.410 -1.295 1.00 78.50 97 ILE A N 1
ATOM 778 C CA . ILE A 1 97 ? 10.669 1.411 -2.367 1.00 78.50 97 ILE A CA 1
ATOM 779 C C . ILE A 1 97 ? 11.167 2.059 -3.665 1.00 78.50 97 ILE A C 1
ATOM 781 O O . ILE A 1 97 ? 12.095 1.542 -4.285 1.00 78.50 97 ILE A O 1
ATOM 785 N N . GLY A 1 98 ? 10.598 3.201 -4.054 1.00 74.25 98 GLY A N 1
ATOM 786 C CA . GLY A 1 98 ? 11.001 3.940 -5.248 1.00 74.25 98 GLY A CA 1
ATOM 787 C C . GLY A 1 98 ? 12.457 4.405 -5.181 1.00 74.25 98 GLY A C 1
ATOM 788 O O . GLY A 1 98 ? 13.196 4.243 -6.150 1.00 74.25 98 GLY A O 1
ATOM 789 N N . LEU A 1 99 ? 12.905 4.906 -4.023 1.00 76.06 99 LEU A N 1
ATOM 790 C CA . LEU A 1 99 ? 14.304 5.280 -3.792 1.00 76.06 99 LEU A CA 1
ATOM 791 C C . LEU A 1 99 ? 15.234 4.064 -3.821 1.00 76.06 99 LEU A C 1
ATOM 793 O O . LEU A 1 99 ? 16.274 4.117 -4.471 1.00 76.06 99 LEU A O 1
ATOM 797 N N . SER A 1 100 ? 14.867 2.962 -3.161 1.00 76.75 100 SER A N 1
ATOM 798 C CA . SER A 1 100 ? 15.653 1.723 -3.196 1.00 76.75 100 SER A CA 1
ATOM 799 C C . SER A 1 100 ? 15.806 1.191 -4.621 1.00 76.75 100 SER A C 1
ATOM 801 O O . SER A 1 100 ? 16.900 0.777 -5.002 1.00 76.75 100 SER A O 1
ATOM 803 N N . TYR A 1 101 ? 14.741 1.250 -5.424 1.00 71.88 101 TYR A N 1
ATOM 804 C CA . TYR A 1 101 ? 14.777 0.838 -6.824 1.00 71.88 101 TYR A CA 1
ATOM 805 C C . TYR A 1 101 ? 15.645 1.767 -7.677 1.00 71.88 101 TYR A C 1
ATOM 807 O O . TYR A 1 101 ? 16.461 1.289 -8.461 1.00 71.88 101 TYR A O 1
ATOM 815 N N . ALA A 1 102 ? 15.528 3.085 -7.489 1.00 71.75 102 ALA A N 1
ATOM 816 C CA . ALA A 1 102 ? 16.376 4.054 -8.175 1.00 71.75 102 ALA A CA 1
ATOM 817 C C . ALA A 1 102 ? 17.863 3.807 -7.871 1.00 71.75 102 ALA A C 1
ATOM 819 O O . ALA A 1 102 ? 18.660 3.704 -8.799 1.00 71.75 102 ALA A O 1
ATOM 820 N N . ILE A 1 103 ? 18.225 3.620 -6.595 1.00 75.12 103 ILE A N 1
ATOM 821 C CA . ILE A 1 103 ? 19.603 3.312 -6.179 1.00 75.12 103 ILE A CA 1
ATOM 822 C C . ILE A 1 103 ? 20.092 2.018 -6.843 1.00 75.12 103 ILE A C 1
ATOM 824 O O . ILE A 1 103 ? 21.156 2.021 -7.460 1.00 75.12 103 ILE A O 1
ATOM 828 N N . PHE A 1 104 ? 19.306 0.938 -6.776 1.00 73.62 104 PHE A N 1
ATOM 829 C CA . PHE A 1 104 ? 19.660 -0.347 -7.386 1.00 73.62 104 PHE A CA 1
ATOM 830 C C . PHE A 1 104 ? 19.857 -0.247 -8.903 1.00 73.62 104 PHE A C 1
ATOM 832 O O . PHE A 1 104 ? 20.814 -0.787 -9.444 1.00 73.62 104 PHE A O 1
ATOM 839 N N . TYR A 1 105 ? 18.980 0.465 -9.607 1.00 68.25 105 TYR A N 1
ATOM 840 C CA . TYR A 1 105 ? 19.098 0.603 -11.056 1.00 68.25 105 TYR A CA 1
ATOM 841 C C . TYR A 1 105 ? 20.327 1.438 -11.443 1.00 68.25 105 TYR A C 1
ATOM 843 O O . TYR A 1 105 ? 21.038 1.121 -12.394 1.00 68.25 105 TYR A O 1
ATOM 851 N N . THR A 1 106 ? 20.624 2.480 -10.665 1.00 67.81 106 THR A N 1
ATOM 852 C CA . THR A 1 106 ? 21.771 3.363 -10.921 1.00 67.81 106 THR A CA 1
ATOM 853 C C . THR A 1 106 ? 23.115 2.697 -10.640 1.00 67.81 106 THR A C 1
ATOM 855 O O . THR A 1 106 ? 24.091 3.020 -11.311 1.00 67.81 106 THR A O 1
ATOM 858 N N . SER A 1 107 ? 23.173 1.728 -9.718 1.00 70.00 107 SER A N 1
ATOM 859 C CA . SER A 1 107 ? 24.385 0.934 -9.492 1.00 70.00 107 SER A CA 1
ATOM 860 C C . SER A 1 107 ? 24.630 -0.105 -10.589 1.00 70.00 107 SER A C 1
ATOM 862 O O . SER A 1 107 ? 25.782 -0.444 -10.847 1.00 70.00 107 SER A O 1
ATOM 864 N N . GLN A 1 108 ? 23.573 -0.582 -11.255 1.00 68.88 108 GLN A N 1
ATOM 865 C CA . GLN A 1 108 ? 23.666 -1.544 -12.359 1.00 68.88 108 GLN A CA 1
ATOM 866 C C . GLN A 1 108 ? 23.938 -0.879 -13.719 1.00 68.88 108 GLN A C 1
ATOM 868 O O . GLN A 1 108 ? 24.554 -1.493 -14.585 1.00 68.88 108 GLN A O 1
ATOM 873 N N . ALA A 1 109 ? 23.508 0.373 -13.920 1.00 62.06 109 ALA A N 1
ATOM 874 C CA . ALA A 1 109 ? 23.655 1.095 -15.188 1.00 62.06 109 ALA A CA 1
ATOM 875 C C . ALA A 1 109 ? 24.268 2.506 -15.011 1.00 62.06 109 ALA A C 1
ATOM 877 O O . ALA A 1 109 ? 23.609 3.511 -15.296 1.00 62.06 109 ALA A O 1
ATOM 878 N N . PRO A 1 110 ? 25.544 2.615 -14.587 1.00 59.84 110 PRO A N 1
ATOM 879 C CA . PRO A 1 110 ? 26.199 3.894 -14.277 1.00 59.84 110 PRO A CA 1
ATOM 880 C C . PRO A 1 110 ? 26.448 4.801 -15.499 1.00 59.84 110 PRO A C 1
ATOM 882 O O . PRO A 1 110 ? 26.788 5.970 -15.341 1.00 59.84 110 PRO A O 1
ATOM 885 N N . HIS A 1 111 ? 26.285 4.289 -16.724 1.00 57.97 111 HIS A N 1
ATOM 886 C CA . HIS A 1 111 ? 26.585 5.007 -17.973 1.00 57.97 111 HIS A CA 1
ATOM 887 C C . HIS A 1 111 ? 25.470 5.963 -18.437 1.00 57.97 111 HIS A C 1
ATOM 889 O O . HIS A 1 111 ? 25.661 6.730 -19.381 1.00 57.97 111 HIS A O 1
ATOM 895 N N . LEU A 1 112 ? 24.300 5.945 -17.792 1.00 56.06 112 LEU A N 1
ATOM 896 C CA . LEU A 1 112 ? 23.200 6.857 -18.101 1.00 56.06 112 LEU A CA 1
ATOM 897 C C . LEU A 1 112 ? 23.427 8.211 -17.405 1.00 56.06 112 LEU A C 1
ATOM 899 O O . LEU A 1 112 ? 22.957 8.450 -16.298 1.00 56.06 112 LEU A O 1
ATOM 903 N N . ILE A 1 113 ? 24.078 9.140 -18.117 1.00 53.28 113 ILE A N 1
ATOM 904 C CA . ILE A 1 113 ? 24.205 10.582 -17.783 1.00 53.28 113 ILE A CA 1
ATOM 905 C C . ILE A 1 113 ? 22.820 11.272 -17.651 1.00 53.28 113 ILE A C 1
ATOM 907 O O . ILE A 1 113 ? 22.690 12.397 -17.177 1.00 53.28 113 ILE A O 1
ATOM 911 N N . ILE A 1 114 ? 21.747 10.554 -17.976 1.00 58.09 114 ILE A N 1
ATOM 912 C CA . ILE A 1 114 ? 20.344 10.962 -17.911 1.00 58.09 114 ILE A CA 1
ATOM 913 C C . ILE A 1 114 ? 19.749 10.695 -16.512 1.00 58.09 114 ILE A C 1
ATOM 915 O O . ILE A 1 114 ? 18.603 10.276 -16.374 1.00 58.09 114 ILE A O 1
ATOM 919 N N . PHE A 1 115 ? 20.506 10.896 -15.432 1.00 59.72 115 PHE A N 1
ATOM 920 C CA . PHE A 1 115 ? 19.976 10.650 -14.084 1.00 59.72 115 PHE A CA 1
ATOM 921 C C . PHE A 1 115 ? 18.760 11.547 -13.801 1.00 59.72 115 PHE A C 1
ATOM 923 O O . PHE A 1 115 ? 17.768 11.090 -13.246 1.00 59.72 115 PHE A O 1
ATOM 930 N N . ALA A 1 116 ? 18.796 12.808 -14.245 1.00 59.50 116 ALA A N 1
ATOM 931 C CA . ALA A 1 116 ? 17.714 13.764 -14.026 1.00 59.50 116 ALA A CA 1
ATOM 932 C C . ALA A 1 116 ? 16.424 13.412 -14.791 1.00 59.50 116 ALA A C 1
ATOM 934 O O . ALA A 1 116 ? 15.348 13.453 -14.188 1.00 59.50 116 ALA A O 1
ATOM 935 N N . ASP A 1 117 ? 16.500 13.028 -16.075 1.00 63.25 117 ASP A N 1
ATOM 936 C CA . ASP A 1 117 ? 15.280 12.671 -16.818 1.00 63.25 117 ASP A CA 1
ATOM 937 C C . ASP A 1 117 ? 14.779 11.273 -16.457 1.00 63.25 117 ASP A C 1
ATOM 939 O O . ASP A 1 117 ? 13.570 11.077 -16.368 1.00 63.25 117 ASP A O 1
ATOM 943 N N . LEU A 1 118 ? 15.665 10.325 -16.131 1.00 64.50 118 LEU A N 1
ATOM 944 C CA . LEU A 1 118 ? 15.252 9.008 -15.641 1.00 64.50 118 LEU A CA 1
ATOM 945 C C . LEU A 1 118 ? 14.568 9.122 -14.270 1.00 64.50 118 LEU A C 1
ATOM 947 O O . LEU A 1 118 ? 13.536 8.492 -14.041 1.00 64.50 118 LEU A O 1
ATOM 951 N N . LEU A 1 119 ? 15.075 9.988 -13.384 1.00 65.12 119 LEU A N 1
ATOM 952 C CA . LEU A 1 119 ? 14.437 10.295 -12.105 1.00 65.12 119 LEU A CA 1
ATOM 953 C C . LEU A 1 119 ? 13.083 10.989 -12.312 1.00 65.12 119 LEU A C 1
ATOM 955 O O . LEU A 1 119 ? 12.112 10.604 -11.668 1.00 65.12 119 LEU A O 1
ATOM 959 N N . ARG A 1 120 ? 12.980 11.962 -13.231 1.00 66.50 120 ARG A N 1
ATOM 960 C CA . ARG A 1 120 ? 11.713 12.647 -13.560 1.00 66.50 120 ARG A CA 1
ATOM 961 C C . ARG A 1 120 ? 10.664 11.702 -14.133 1.00 66.50 120 ARG A C 1
ATOM 963 O O . ARG A 1 120 ? 9.518 11.723 -13.681 1.00 66.50 120 ARG A O 1
ATOM 970 N N . VAL A 1 121 ? 11.037 10.879 -15.109 1.00 65.50 121 VAL A N 1
ATOM 971 C CA . VAL A 1 121 ? 10.143 9.887 -15.718 1.00 65.50 121 VAL A CA 1
ATOM 972 C C . VAL A 1 121 ? 9.726 8.853 -14.674 1.00 65.50 121 VAL A C 1
ATOM 974 O O . VAL A 1 121 ? 8.536 8.576 -14.544 1.00 65.50 121 VAL A O 1
ATOM 977 N N . SER A 1 122 ? 10.663 8.367 -13.853 1.00 65.62 122 SER A N 1
ATOM 978 C CA . SER A 1 122 ? 10.376 7.436 -12.755 1.00 65.62 122 SER A CA 1
ATOM 979 C C . SER A 1 122 ? 9.432 8.037 -11.709 1.00 65.62 122 SER A C 1
ATOM 981 O O . SER A 1 122 ? 8.459 7.391 -11.326 1.00 65.62 122 SER A O 1
ATOM 983 N N . LEU A 1 123 ? 9.647 9.294 -11.303 1.00 67.81 123 LEU A N 1
ATOM 984 C CA . LEU A 1 123 ? 8.784 10.028 -10.369 1.00 67.81 123 LEU A CA 1
ATOM 985 C C . LEU A 1 123 ? 7.378 10.239 -10.931 1.00 67.81 123 LEU A C 1
ATOM 987 O O . LEU A 1 123 ? 6.394 10.076 -10.210 1.00 67.81 123 LEU A O 1
ATOM 991 N N . THR A 1 124 ? 7.269 10.577 -12.215 1.00 68.56 124 THR A N 1
ATOM 992 C CA . THR A 1 124 ? 5.975 10.815 -12.867 1.00 68.56 124 THR A CA 1
ATOM 993 C C . THR A 1 124 ? 5.210 9.502 -13.015 1.00 68.56 124 THR A C 1
ATOM 995 O O . THR A 1 124 ? 4.044 9.428 -12.634 1.00 68.56 124 THR A O 1
ATOM 998 N N . ALA A 1 125 ? 5.879 8.434 -13.460 1.00 68.12 125 ALA A N 1
ATOM 999 C CA . ALA A 1 125 ? 5.307 7.092 -13.523 1.00 68.12 125 ALA A CA 1
ATOM 1000 C C . ALA A 1 125 ? 4.879 6.588 -12.135 1.00 68.12 125 ALA A C 1
ATOM 1002 O O . ALA A 1 125 ? 3.767 6.083 -11.986 1.00 68.12 125 ALA A O 1
ATOM 1003 N N . HIS A 1 126 ? 5.699 6.802 -11.099 1.00 69.06 126 HIS A N 1
ATOM 1004 C CA . HIS A 1 126 ? 5.342 6.480 -9.715 1.00 69.06 126 HIS A CA 1
ATOM 1005 C C . HIS A 1 126 ? 4.140 7.283 -9.226 1.00 69.06 126 HIS A C 1
ATOM 1007 O O . HIS A 1 126 ? 3.277 6.724 -8.561 1.00 69.06 126 HIS A O 1
ATOM 1013 N N . THR A 1 127 ? 4.052 8.570 -9.562 1.00 70.38 127 THR A N 1
ATOM 1014 C CA . THR A 1 127 ? 2.924 9.424 -9.164 1.00 70.38 127 THR A CA 1
ATOM 1015 C C . THR A 1 127 ? 1.628 8.958 -9.824 1.00 70.38 127 THR A C 1
ATOM 1017 O O . THR A 1 127 ? 0.592 8.876 -9.165 1.00 70.38 127 THR A O 1
ATOM 1020 N N . ILE A 1 128 ? 1.690 8.583 -11.106 1.00 75.25 128 ILE A N 1
ATOM 1021 C CA . ILE A 1 128 ? 0.548 8.018 -11.830 1.00 75.25 128 ILE A CA 1
ATOM 1022 C C . ILE A 1 128 ? 0.143 6.680 -11.202 1.00 75.25 128 ILE A C 1
ATOM 1024 O O . ILE A 1 128 ? -1.023 6.518 -10.862 1.00 75.25 128 ILE A O 1
ATOM 1028 N N . LEU A 1 129 ? 1.081 5.753 -10.977 1.00 72.88 129 LEU A N 1
ATOM 1029 C CA . LEU A 1 129 ? 0.826 4.462 -10.314 1.00 72.88 129 LEU A CA 1
ATOM 1030 C C . LEU A 1 129 ? 0.260 4.630 -8.893 1.00 72.88 129 LEU A C 1
ATOM 1032 O O . LEU A 1 129 ? -0.625 3.884 -8.460 1.00 72.88 129 LEU A O 1
ATOM 1036 N N . TRP A 1 130 ? 0.746 5.632 -8.159 1.00 72.25 130 TRP A N 1
ATOM 1037 C CA . TRP A 1 130 ? 0.243 5.986 -6.837 1.00 72.25 130 TRP A CA 1
ATOM 1038 C C . TRP A 1 130 ? -1.229 6.402 -6.916 1.00 72.25 130 TRP A C 1
ATOM 1040 O O . TRP A 1 130 ? -2.071 5.852 -6.204 1.00 72.25 130 TRP A O 1
ATOM 1050 N N . ALA A 1 131 ? -1.555 7.321 -7.826 1.00 75.44 131 ALA A N 1
ATOM 1051 C CA . ALA A 1 131 ? -2.901 7.858 -7.976 1.00 75.44 131 ALA A CA 1
ATOM 1052 C C . ALA A 1 131 ? -3.897 6.830 -8.535 1.00 75.44 131 ALA A C 1
ATOM 1054 O O . ALA A 1 131 ? -5.033 6.766 -8.067 1.00 75.44 131 ALA A O 1
ATOM 1055 N N . THR A 1 132 ? -3.487 6.020 -9.514 1.00 79.50 132 THR A N 1
ATOM 1056 C CA . THR A 1 132 ? -4.388 5.104 -10.230 1.00 79.50 132 THR A CA 1
ATOM 1057 C C . THR A 1 132 ? -4.585 3.772 -9.525 1.00 79.50 132 THR A C 1
ATOM 1059 O O . THR A 1 132 ? -5.665 3.198 -9.633 1.00 79.50 132 THR A O 1
ATOM 1062 N N . ILE A 1 133 ? -3.583 3.278 -8.792 1.00 80.00 133 ILE A N 1
ATOM 1063 C CA . ILE A 1 133 ? -3.654 1.959 -8.150 1.00 80.00 133 ILE A CA 1
ATOM 1064 C C . ILE A 1 133 ? -3.628 2.089 -6.632 1.00 80.00 133 ILE A C 1
ATOM 1066 O O . ILE A 1 133 ? -4.485 1.543 -5.938 1.00 80.00 133 ILE A O 1
ATOM 1070 N N . THR A 1 134 ? -2.667 2.834 -6.090 1.00 80.19 134 THR A N 1
ATOM 1071 C CA . THR A 1 134 ? -2.402 2.807 -4.642 1.00 80.19 134 THR A CA 1
ATOM 1072 C C . THR A 1 134 ? -3.490 3.509 -3.849 1.00 80.19 134 THR A C 1
ATOM 1074 O O . THR A 1 134 ? -3.956 2.975 -2.842 1.00 80.19 134 THR A O 1
ATOM 1077 N N . LEU A 1 135 ? -3.938 4.677 -4.306 1.00 82.88 135 LEU A N 1
ATOM 1078 C CA . LEU A 1 135 ? -5.017 5.427 -3.673 1.00 82.88 135 LEU A CA 1
ATOM 1079 C C . LEU A 1 135 ? -6.343 4.643 -3.638 1.00 82.88 135 LEU A C 1
ATOM 1081 O O . LEU A 1 135 ? -6.861 4.443 -2.533 1.00 82.88 135 LEU A O 1
ATOM 1085 N N . PRO A 1 136 ? -6.897 4.142 -4.764 1.00 86.75 136 PRO A N 1
ATOM 1086 C CA . PRO A 1 136 ? -8.152 3.392 -4.726 1.00 86.75 136 PRO A CA 1
ATOM 1087 C C . PRO A 1 136 ? -8.022 2.093 -3.929 1.00 86.75 136 PRO A C 1
ATOM 1089 O O . PRO A 1 136 ? -8.915 1.766 -3.145 1.00 86.75 136 PRO A O 1
ATOM 1092 N N . LEU A 1 137 ? -6.890 1.392 -4.040 1.00 85.75 137 LEU A N 1
ATOM 1093 C CA . LEU A 1 137 ? -6.656 0.189 -3.251 1.00 85.75 137 LEU A CA 1
ATOM 1094 C C . LEU A 1 137 ? -6.594 0.503 -1.752 1.00 85.75 137 LEU A C 1
ATOM 1096 O O . LEU A 1 137 ? -7.195 -0.209 -0.955 1.00 85.75 137 LEU A O 1
ATOM 1100 N N . THR A 1 138 ? -5.954 1.606 -1.356 1.00 85.75 138 THR A N 1
ATOM 1101 C CA . THR A 1 138 ? -5.905 2.044 0.048 1.00 85.75 138 THR A CA 1
ATOM 1102 C C . THR A 1 138 ? -7.303 2.337 0.591 1.00 85.75 138 THR A C 1
ATOM 1104 O O . THR A 1 138 ? -7.604 1.966 1.728 1.00 85.75 138 THR A O 1
ATOM 1107 N N . LEU A 1 139 ? -8.188 2.938 -0.213 1.00 88.00 139 LEU A N 1
ATOM 1108 C CA . LEU A 1 139 ? -9.587 3.161 0.167 1.00 88.00 139 LEU A CA 1
ATOM 1109 C C . LEU A 1 139 ? -10.335 1.836 0.379 1.00 88.00 139 LEU A C 1
ATOM 1111 O O . LEU A 1 139 ? -11.001 1.672 1.403 1.00 88.00 139 LEU A O 1
ATOM 1115 N N . ILE A 1 140 ? -10.175 0.867 -0.529 1.00 89.19 140 ILE A N 1
ATOM 1116 C CA . ILE A 1 140 ? -10.764 -0.477 -0.396 1.00 89.19 140 ILE A CA 1
ATOM 1117 C C . ILE A 1 140 ? -10.237 -1.168 0.870 1.00 89.19 140 ILE A C 1
ATOM 1119 O O . ILE A 1 140 ? -11.021 -1.664 1.680 1.00 89.19 140 ILE A O 1
ATOM 1123 N N . CYS A 1 141 ? -8.925 -1.133 1.103 1.00 87.56 141 CYS A N 1
ATOM 1124 C CA . CYS A 1 141 ? -8.291 -1.696 2.294 1.00 87.56 141 CYS A CA 1
ATOM 1125 C C . CYS A 1 141 ? -8.806 -1.047 3.588 1.00 87.56 141 CYS A C 1
ATOM 1127 O O . CYS A 1 141 ? -9.047 -1.743 4.576 1.00 87.56 141 CYS A O 1
ATOM 1129 N N . CYS A 1 142 ? -9.040 0.269 3.589 1.00 86.56 142 CYS A N 1
ATOM 1130 C CA . CYS A 1 142 ? -9.636 0.978 4.722 1.00 86.56 142 CYS A CA 1
ATOM 1131 C C . CYS A 1 142 ? -11.086 0.548 4.982 1.00 86.56 142 CYS A C 1
ATOM 1133 O O . CYS A 1 142 ? -11.484 0.405 6.141 1.00 86.56 142 CYS A O 1
ATOM 1135 N N . LEU A 1 143 ? -11.878 0.312 3.931 1.00 87.81 143 LEU A N 1
ATOM 1136 C CA . LEU A 1 143 ? -13.241 -0.213 4.058 1.00 87.81 143 LEU A CA 1
ATOM 1137 C C . LEU A 1 143 ? -13.248 -1.636 4.622 1.00 87.81 143 LEU A C 1
ATOM 1139 O O . LEU A 1 143 ? -14.008 -1.910 5.555 1.00 87.81 143 LEU A O 1
ATOM 1143 N N . ILE A 1 144 ? -12.371 -2.510 4.118 1.00 87.25 144 ILE A N 1
ATOM 1144 C CA . ILE A 1 144 ? -12.193 -3.873 4.636 1.00 87.25 144 ILE A CA 1
ATOM 1145 C C . ILE A 1 144 ? -11.822 -3.805 6.117 1.00 87.25 144 ILE A C 1
ATOM 1147 O O . ILE A 1 144 ? -12.542 -4.361 6.944 1.00 87.25 144 ILE A O 1
ATOM 1151 N N . PHE A 1 145 ? -10.784 -3.036 6.469 1.00 85.50 145 PHE A N 1
ATOM 1152 C CA . PHE A 1 145 ? -10.336 -2.860 7.850 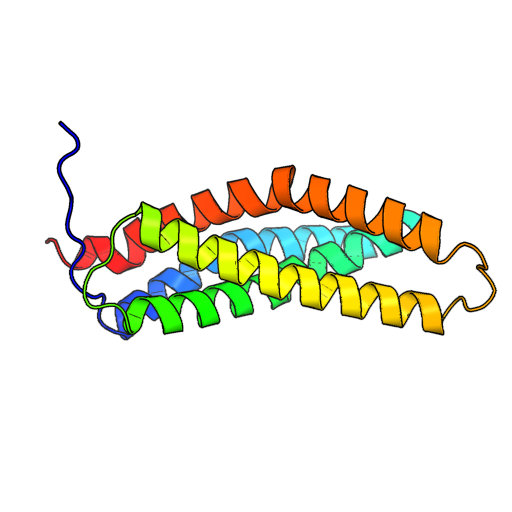1.00 85.50 145 PHE A CA 1
ATOM 1153 C C . PHE A 1 145 ? -11.464 -2.362 8.760 1.00 85.50 145 PHE A C 1
ATOM 1155 O O . PHE A 1 145 ? -11.668 -2.896 9.852 1.00 85.50 145 PHE A O 1
ATOM 1162 N N . LYS A 1 146 ? -12.237 -1.363 8.315 1.00 84.56 146 LYS A N 1
ATOM 1163 C CA . LYS A 1 146 ? -13.389 -0.846 9.062 1.00 84.56 146 LYS A CA 1
ATOM 1164 C C . LYS A 1 146 ? -14.419 -1.947 9.320 1.00 84.56 146 LYS A C 1
ATOM 1166 O O . LYS A 1 146 ? -14.888 -2.095 10.448 1.00 84.56 146 LYS A O 1
ATOM 1171 N N . HIS A 1 147 ? -14.758 -2.741 8.309 1.00 83.75 147 HIS A N 1
ATOM 1172 C CA . HIS A 1 147 ? -15.744 -3.808 8.457 1.00 83.75 147 HIS A CA 1
ATOM 1173 C C . HIS A 1 147 ? -15.252 -4.988 9.298 1.00 83.75 147 HIS A C 1
ATOM 1175 O O . HIS A 1 147 ? -16.040 -5.539 10.062 1.00 83.75 147 HIS A O 1
ATOM 1181 N N . SER A 1 148 ? -13.978 -5.359 9.211 1.00 80.75 148 SER A N 1
ATOM 1182 C CA . SER A 1 148 ? -13.430 -6.516 9.923 1.00 80.75 148 SER A CA 1
ATOM 1183 C C . SER A 1 148 ? -12.975 -6.199 11.351 1.00 80.75 148 SER A C 1
ATOM 1185 O O . SER A 1 148 ? -13.158 -7.017 12.246 1.00 80.75 148 SER A O 1
ATOM 1187 N N . ALA A 1 149 ? -12.377 -5.025 11.585 1.00 75.88 149 ALA A N 1
ATOM 1188 C CA . ALA A 1 149 ? -11.793 -4.669 12.881 1.00 75.88 149 ALA A CA 1
ATOM 1189 C C . ALA A 1 149 ? -12.723 -3.839 13.770 1.00 75.88 149 ALA A C 1
ATOM 1191 O O . ALA A 1 149 ? -12.607 -3.915 14.992 1.00 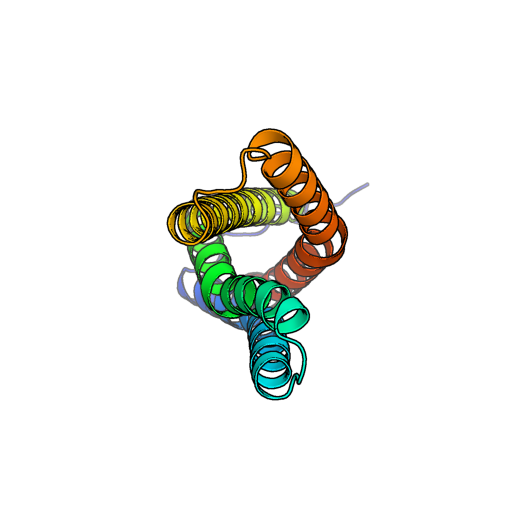75.88 149 ALA A O 1
ATOM 1192 N N . LEU A 1 150 ? -13.613 -3.026 13.185 1.00 69.56 150 LEU A N 1
ATOM 1193 C CA . LEU A 1 150 ? -14.412 -2.056 13.944 1.00 69.56 150 LEU A CA 1
ATOM 1194 C C . LEU A 1 150 ? -15.884 -2.453 14.088 1.00 69.56 150 LEU A C 1
ATOM 1196 O O . LEU A 1 150 ? -16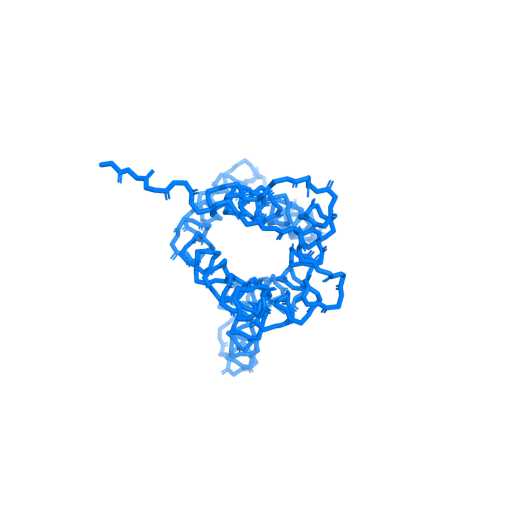.504 -2.101 15.085 1.00 69.56 150 LEU A O 1
ATOM 1200 N N . ARG A 1 151 ? -16.446 -3.232 13.156 1.00 64.50 151 ARG A N 1
ATOM 1201 C CA . ARG A 1 151 ? -17.831 -3.737 13.246 1.00 64.50 151 ARG A CA 1
ATOM 1202 C C . ARG A 1 151 ? -18.119 -4.633 14.470 1.00 64.50 151 ARG A C 1
ATOM 1204 O O . ARG A 1 151 ? -19.223 -4.509 14.993 1.00 64.50 151 ARG A O 1
ATOM 1211 N N . PRO A 1 152 ? -17.184 -5.466 14.981 1.00 54.44 152 PRO A N 1
ATOM 1212 C CA . PRO A 1 152 ? -17.422 -6.278 16.182 1.00 54.44 152 PRO A CA 1
ATOM 1213 C C . PRO A 1 152 ? -17.563 -5.466 17.477 1.00 54.44 152 PRO A C 1
ATOM 1215 O O . PRO A 1 152 ? -17.902 -6.030 18.504 1.00 54.44 152 PRO A O 1
ATOM 1218 N N . ILE A 1 153 ? -17.263 -4.162 17.454 1.00 54.34 153 ILE A N 1
ATOM 1219 C CA . ILE A 1 153 ? -17.300 -3.279 18.632 1.00 54.34 153 ILE A CA 1
ATOM 1220 C C . ILE A 1 153 ? -18.704 -2.663 18.828 1.00 54.34 153 ILE A C 1
ATOM 1222 O O . ILE A 1 153 ? -18.964 -2.034 19.850 1.00 54.34 153 ILE A O 1
ATOM 1226 N N . TYR A 1 154 ? -19.604 -2.829 17.849 1.00 47.56 154 TYR A N 1
ATOM 1227 C CA . TYR A 1 154 ? -20.942 -2.215 17.812 1.00 47.56 154 TYR A CA 1
ATOM 1228 C C . TYR A 1 154 ? -22.109 -3.211 17.828 1.00 47.56 154 TYR A C 1
ATOM 1230 O O . TYR A 1 154 ? -23.255 -2.792 17.671 1.00 47.56 154 TYR A O 1
ATOM 1238 N N . ARG A 1 155 ? -21.828 -4.508 17.967 1.00 43.59 155 ARG A N 1
ATOM 1239 C CA . ARG A 1 155 ? -22.821 -5.510 18.368 1.00 43.59 155 ARG A CA 1
ATOM 1240 C C . ARG A 1 155 ? -22.564 -5.858 19.822 1.00 43.59 155 ARG A C 1
ATOM 1242 O O . ARG A 1 155 ? -23.565 -6.019 20.541 1.00 43.59 155 ARG A O 1
#

pLDDT: mean 75.17, std 12.63, range [34.28, 90.19]